Protein AF-A0A559KCS7-F1 (afdb_monomer_lite)

Secondary structure (DSSP, 8-state):
-HHHHHHHHHHHTT--HHHHHHHHTS-HHHHHHHHTTSSPPPHHHHHHHHHHH-

Organism: NCBI:txid2163881

Sequence (54 aa):
MFTMELQSAIKNKGLKQKWIAEQLGVTGAMLSMYLRGKTSMSPEKVRKLKLILK

Structure (mmCIF, N/CA/C/O backbone):
data_AF-A0A559KCS7-F1
#
_entry.id   AF-A0A559KCS7-F1
#
loop_
_atom_site.group_PDB
_atom_site.id
_atom_site.type_symbol
_atom_site.label_atom_id
_atom_site.label_alt_id
_atom_site.label_comp_id
_atom_site.label_asym_id
_atom_site.label_entity_id
_atom_site.label_seq_id
_atom_site.pdbx_PDB_ins_code
_atom_site.Cartn_x
_atom_site.Cartn_y
_atom_site.Cartn_z
_atom_site.occupancy
_atom_site.B_iso_or_equiv
_atom_site.auth_seq_id
_atom_site.auth_comp_id
_atom_site.auth_asym_id
_atom_site.auth_atom_id
_atom_site.pdbx_PDB_model_num
ATOM 1 N N . MET A 1 1 ? 14.189 1.454 -11.975 1.00 48.59 1 MET A N 1
ATOM 2 C CA . MET A 1 1 ? 13.978 2.767 -11.319 1.00 48.59 1 MET A CA 1
ATOM 3 C C . MET A 1 1 ? 12.553 3.018 -10.799 1.00 48.59 1 MET A C 1
ATOM 5 O O . MET A 1 1 ? 12.350 4.027 -10.149 1.00 48.59 1 MET A O 1
ATOM 9 N N . PHE A 1 2 ? 11.581 2.109 -10.970 1.00 57.19 2 PHE A N 1
ATOM 10 C CA . PHE A 1 2 ? 10.170 2.338 -10.581 1.00 57.19 2 PHE A CA 1
ATOM 11 C C . PHE A 1 2 ? 9.879 2.407 -9.062 1.00 57.19 2 PHE A C 1
ATOM 13 O O . PHE A 1 2 ? 8.808 2.838 -8.643 1.00 57.19 2 PHE A O 1
ATOM 20 N N . THR A 1 3 ? 10.790 1.920 -8.220 1.00 63.22 3 THR A N 1
ATOM 21 C CA . THR A 1 3 ? 10.530 1.643 -6.798 1.00 63.22 3 THR A CA 1
ATOM 22 C C . THR A 1 3 ? 10.666 2.848 -5.873 1.00 63.22 3 THR A C 1
ATOM 24 O O . THR A 1 3 ? 9.898 2.955 -4.917 1.00 63.22 3 THR A O 1
ATOM 27 N N . MET A 1 4 ? 11.593 3.767 -6.156 1.00 64.00 4 MET A N 1
ATOM 28 C CA . MET A 1 4 ? 11.769 4.985 -5.352 1.00 64.00 4 MET A CA 1
ATOM 29 C C . MET A 1 4 ? 10.589 5.953 -5.511 1.00 64.00 4 MET A C 1
ATOM 31 O O . MET A 1 4 ? 10.123 6.515 -4.524 1.00 64.00 4 MET A O 1
ATOM 35 N N . GLU A 1 5 ? 10.039 6.085 -6.720 1.00 75.50 5 GLU A N 1
ATOM 36 C CA . GLU A 1 5 ? 8.884 6.956 -6.980 1.00 75.50 5 GLU A CA 1
ATOM 37 C C . GLU A 1 5 ? 7.615 6.468 -6.269 1.00 75.50 5 GLU A C 1
ATOM 39 O O . GLU A 1 5 ? 6.883 7.268 -5.688 1.00 75.50 5 GLU A O 1
ATOM 44 N N . LEU A 1 6 ? 7.376 5.150 -6.244 1.00 75.81 6 LEU A N 1
ATOM 45 C CA . LEU A 1 6 ? 6.213 4.567 -5.569 1.00 75.81 6 LEU A CA 1
ATOM 46 C C . LEU A 1 6 ? 6.253 4.772 -4.054 1.00 75.81 6 LEU A C 1
ATOM 48 O O . LEU A 1 6 ? 5.231 5.112 -3.464 1.00 75.81 6 LEU A O 1
ATOM 52 N N . GLN A 1 7 ? 7.412 4.595 -3.414 1.00 78.75 7 GLN A N 1
ATOM 53 C CA . GLN A 1 7 ? 7.530 4.849 -1.975 1.00 78.75 7 GLN A CA 1
ATOM 54 C C . GLN A 1 7 ? 7.248 6.315 -1.637 1.00 78.75 7 GLN A C 1
ATOM 56 O O . GLN A 1 7 ? 6.497 6.590 -0.698 1.00 78.75 7 GLN A O 1
ATOM 61 N N . SER A 1 8 ? 7.793 7.244 -2.423 1.00 81.94 8 SER A N 1
ATOM 62 C CA . SER A 1 8 ? 7.552 8.676 -2.245 1.00 81.94 8 SER A CA 1
ATOM 63 C C . SER A 1 8 ? 6.084 9.038 -2.468 1.00 81.94 8 SER A C 1
ATOM 65 O O . SER A 1 8 ? 5.506 9.743 -1.649 1.00 81.94 8 SER A O 1
ATOM 67 N N . ALA A 1 9 ? 5.437 8.493 -3.502 1.00 83.62 9 ALA A N 1
ATOM 68 C CA . ALA A 1 9 ? 4.015 8.721 -3.763 1.00 83.62 9 ALA A CA 1
ATOM 69 C C . ALA A 1 9 ? 3.115 8.198 -2.628 1.00 83.62 9 ALA A C 1
ATOM 71 O O . ALA A 1 9 ? 2.193 8.889 -2.194 1.00 83.62 9 ALA A O 1
ATOM 72 N N . ILE A 1 10 ? 3.412 7.005 -2.098 1.00 84.94 10 ILE A N 1
ATOM 73 C CA . ILE A 1 10 ? 2.694 6.429 -0.951 1.00 84.94 10 ILE A CA 1
ATOM 74 C C . ILE A 1 10 ? 2.853 7.315 0.289 1.00 84.94 10 ILE A C 1
ATOM 76 O O . ILE A 1 10 ? 1.870 7.585 0.982 1.00 84.94 10 ILE A O 1
ATOM 80 N N . LYS A 1 11 ? 4.079 7.785 0.554 1.00 82.31 11 LYS A N 1
ATOM 81 C CA . LYS A 1 11 ? 4.383 8.658 1.694 1.00 82.31 11 LYS A CA 1
ATOM 82 C C . LYS A 1 11 ? 3.689 10.015 1.564 1.00 82.31 11 LYS A C 1
ATOM 84 O O . LYS A 1 11 ? 3.083 10.464 2.530 1.00 82.31 11 LYS A O 1
ATOM 89 N N . ASN A 1 12 ? 3.711 10.619 0.377 1.00 83.62 12 ASN A N 1
ATOM 90 C CA . ASN A 1 12 ? 3.098 11.923 0.113 1.00 83.62 12 ASN A CA 1
ATOM 91 C C . ASN A 1 12 ? 1.574 11.903 0.269 1.00 83.62 12 ASN A C 1
ATOM 93 O O . ASN A 1 12 ? 1.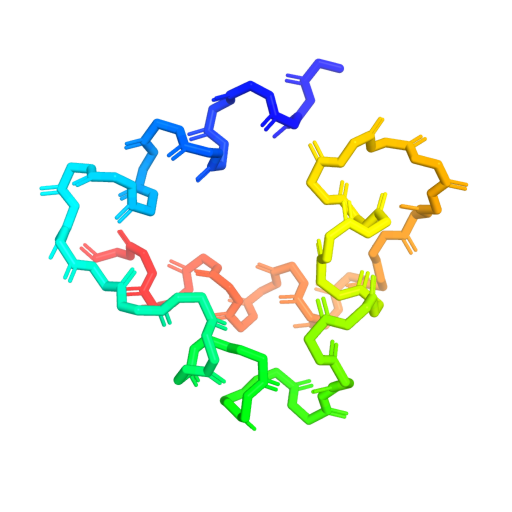003 12.881 0.736 1.00 83.62 12 ASN A O 1
ATOM 97 N N . LYS A 1 13 ? 0.909 10.789 -0.063 1.00 84.88 13 LYS A N 1
ATOM 98 C CA . LYS A 1 13 ? -0.534 10.639 0.180 1.00 84.88 13 LYS A CA 1
ATOM 99 C C . LYS A 1 13 ? -0.899 10.288 1.629 1.00 84.88 13 LYS A C 1
ATOM 101 O O . LYS A 1 13 ? -2.081 10.270 1.955 1.00 84.88 13 LYS A O 1
ATOM 106 N N . GLY A 1 14 ? 0.068 9.951 2.487 1.00 85.88 14 GLY A N 1
ATOM 107 C CA . GLY A 1 14 ? -0.205 9.503 3.859 1.00 85.88 14 GLY A CA 1
ATOM 108 C C . GLY A 1 14 ? -0.945 8.160 3.943 1.00 85.88 14 GLY A C 1
ATOM 109 O O . GLY A 1 14 ? -1.565 7.847 4.960 1.00 85.88 14 GLY A O 1
ATOM 110 N N . LEU A 1 15 ? -0.899 7.349 2.881 1.00 87.56 15 LEU A N 1
ATOM 111 C CA . LEU A 1 15 ? -1.614 6.076 2.829 1.00 87.56 15 LEU A CA 1
ATOM 112 C C . LEU A 1 15 ? -0.861 4.995 3.607 1.00 87.56 15 LEU A C 1
ATOM 114 O O . LEU A 1 15 ? 0.337 4.768 3.417 1.00 87.56 15 LEU A O 1
ATOM 118 N N . LYS A 1 16 ? -1.587 4.259 4.454 1.00 89.12 16 LYS A N 1
ATOM 119 C CA . LYS A 1 16 ? -1.027 3.107 5.169 1.00 89.12 16 LYS A CA 1
ATOM 120 C C . LYS A 1 16 ? -0.700 1.994 4.172 1.00 89.12 16 LYS A C 1
ATOM 122 O O . LYS A 1 16 ? -1.570 1.552 3.425 1.00 89.12 16 LYS A O 1
ATOM 127 N N . GLN A 1 17 ? 0.521 1.460 4.229 1.00 88.44 17 GLN A N 1
ATOM 128 C CA . GLN A 1 17 ? 0.946 0.344 3.368 1.00 88.44 17 GLN A CA 1
ATOM 129 C C . GLN A 1 17 ? 0.021 -0.876 3.483 1.00 88.44 17 GLN A C 1
ATOM 131 O O . GLN A 1 17 ? -0.254 -1.529 2.482 1.00 88.44 17 GLN A O 1
ATOM 136 N N . LYS A 1 18 ? -0.514 -1.148 4.683 1.00 89.88 18 LYS A N 1
ATOM 137 C CA . LYS A 1 18 ? -1.499 -2.217 4.903 1.00 89.88 18 LYS A CA 1
ATOM 138 C C . LYS A 1 18 ? -2.750 -2.037 4.032 1.00 89.88 18 LYS A C 1
ATOM 140 O O . LYS A 1 18 ? -3.151 -2.974 3.357 1.00 89.88 18 LYS A O 1
ATOM 145 N N . TRP A 1 19 ? -3.297 -0.824 3.987 1.00 92.38 19 TRP A N 1
ATOM 146 C CA . TRP A 1 19 ? -4.485 -0.514 3.190 1.00 92.38 19 TRP A CA 1
ATOM 147 C C . TRP A 1 19 ? -4.211 -0.658 1.687 1.00 92.38 19 TRP A C 1
ATOM 149 O O . TRP A 1 19 ? -5.005 -1.235 0.954 1.00 92.38 19 TRP A O 1
ATOM 159 N N . ILE A 1 20 ? -3.038 -0.219 1.220 1.00 91.19 20 ILE A N 1
ATOM 160 C CA . ILE A 1 20 ? -2.636 -0.397 -0.185 1.00 91.19 20 ILE A CA 1
ATOM 161 C C . ILE A 1 20 ? -2.511 -1.883 -0.537 1.00 91.19 20 ILE A C 1
ATOM 163 O O . ILE A 1 20 ? -2.926 -2.299 -1.617 1.00 91.19 20 ILE A O 1
ATOM 167 N N . ALA A 1 21 ? -1.947 -2.691 0.362 1.00 93.06 21 ALA A N 1
ATOM 168 C CA . ALA A 1 21 ? -1.817 -4.128 0.156 1.00 93.06 21 ALA A CA 1
ATOM 169 C C . ALA A 1 21 ? -3.196 -4.802 0.026 1.00 93.06 21 ALA A C 1
ATOM 171 O O . ALA A 1 21 ? -3.400 -5.586 -0.901 1.00 93.06 21 ALA A O 1
ATOM 172 N N . GLU A 1 22 ? -4.156 -4.414 0.873 1.00 93.50 22 GLU A N 1
ATOM 173 C CA . GLU A 1 22 ? -5.553 -4.862 0.800 1.00 93.50 22 GLU A CA 1
ATOM 174 C C . GLU A 1 22 ? -6.198 -4.491 -0.547 1.00 93.50 22 GLU A C 1
ATOM 176 O O . GLU A 1 22 ? -6.754 -5.358 -1.218 1.00 93.50 22 GLU A O 1
ATOM 181 N N . GLN A 1 23 ? -6.039 -3.246 -1.015 1.00 91.81 23 GLN A N 1
ATOM 182 C CA . GLN A 1 23 ? -6.569 -2.808 -2.319 1.00 91.81 23 GLN A CA 1
ATOM 183 C C . GLN A 1 23 ? -5.940 -3.545 -3.514 1.00 91.81 23 GLN A C 1
ATOM 185 O O . GLN A 1 23 ? -6.574 -3.757 -4.551 1.00 91.81 23 GLN A O 1
ATOM 190 N N . LEU A 1 24 ? -4.678 -3.949 -3.381 1.00 90.69 24 LEU A N 1
ATOM 191 C CA . LEU A 1 24 ? -3.961 -4.719 -4.395 1.00 90.69 24 LEU A CA 1
ATOM 192 C C . LEU A 1 24 ? -4.227 -6.230 -4.314 1.00 90.69 24 LEU A C 1
ATOM 194 O O . LEU A 1 24 ? -3.775 -6.956 -5.204 1.00 90.69 24 LEU A O 1
ATOM 198 N N . GLY A 1 25 ? -4.943 -6.701 -3.287 1.00 92.75 25 GLY A N 1
ATOM 199 C CA . GLY A 1 25 ? -5.182 -8.124 -3.043 1.00 92.75 25 GLY A CA 1
ATOM 200 C C . GLY A 1 25 ? -3.893 -8.895 -2.749 1.00 92.75 25 GLY A C 1
ATOM 201 O O . GLY A 1 25 ? -3.729 -10.025 -3.200 1.00 92.75 25 GLY A O 1
ATOM 202 N N . VAL A 1 26 ? -2.933 -8.265 -2.068 1.00 93.19 26 VAL A N 1
ATOM 203 C CA . VAL A 1 26 ? -1.641 -8.871 -1.717 1.00 93.19 26 VAL A CA 1
ATOM 204 C C . VAL A 1 26 ? -1.359 -8.730 -0.228 1.00 93.19 26 VAL A C 1
ATOM 206 O O . VAL A 1 26 ? -1.935 -7.893 0.461 1.00 93.19 26 VAL A O 1
ATOM 209 N N . THR A 1 27 ? -0.426 -9.526 0.285 1.00 93.94 27 THR A N 1
ATOM 210 C CA . THR A 1 27 ? 0.027 -9.372 1.670 1.00 93.94 27 THR A CA 1
ATOM 211 C C . THR A 1 27 ? 0.910 -8.130 1.823 1.00 93.94 27 THR A C 1
ATOM 213 O O . THR A 1 27 ? 1.572 -7.686 0.879 1.00 93.94 27 THR A O 1
ATOM 216 N N . GLY A 1 28 ? 0.987 -7.585 3.041 1.00 90.25 28 GLY A N 1
ATOM 217 C CA . GLY A 1 28 ? 1.897 -6.471 3.343 1.00 90.25 28 GLY A CA 1
ATOM 218 C C . GLY A 1 28 ? 3.369 -6.810 3.064 1.00 90.25 28 GLY A C 1
ATOM 219 O O . GLY A 1 28 ? 4.121 -5.964 2.581 1.00 90.25 28 GLY A O 1
ATOM 220 N N . ALA A 1 29 ? 3.766 -8.070 3.280 1.00 91.69 29 ALA A N 1
ATOM 221 C CA . ALA A 1 29 ? 5.100 -8.557 2.937 1.00 91.69 29 ALA A CA 1
ATOM 222 C C . ALA A 1 29 ? 5.357 -8.497 1.422 1.00 91.69 29 ALA A C 1
ATOM 224 O O . ALA A 1 29 ? 6.394 -7.985 1.000 1.00 91.69 29 ALA A O 1
ATOM 225 N N . MET A 1 30 ? 4.388 -8.930 0.607 1.00 91.44 30 MET A N 1
ATOM 226 C CA . MET A 1 30 ? 4.469 -8.870 -0.856 1.00 91.44 30 MET A CA 1
ATOM 227 C C . MET A 1 30 ? 4.599 -7.423 -1.348 1.00 91.44 30 MET A C 1
ATOM 229 O O . MET A 1 30 ? 5.452 -7.123 -2.181 1.00 91.44 30 MET A O 1
ATOM 233 N N . LEU A 1 31 ? 3.809 -6.500 -0.784 1.00 90.56 31 LEU A N 1
ATOM 234 C CA . LEU A 1 31 ? 3.930 -5.075 -1.090 1.00 90.56 31 LEU A CA 1
ATOM 235 C C . LEU A 1 31 ? 5.325 -4.542 -0.741 1.00 90.56 31 LEU A C 1
ATOM 237 O O . LEU A 1 31 ? 5.924 -3.820 -1.535 1.00 90.56 31 LEU A O 1
ATOM 241 N N . SER A 1 32 ? 5.879 -4.940 0.406 1.00 88.75 32 SER A N 1
ATOM 242 C CA . SER A 1 32 ? 7.243 -4.571 0.787 1.00 88.75 32 SER A CA 1
ATOM 243 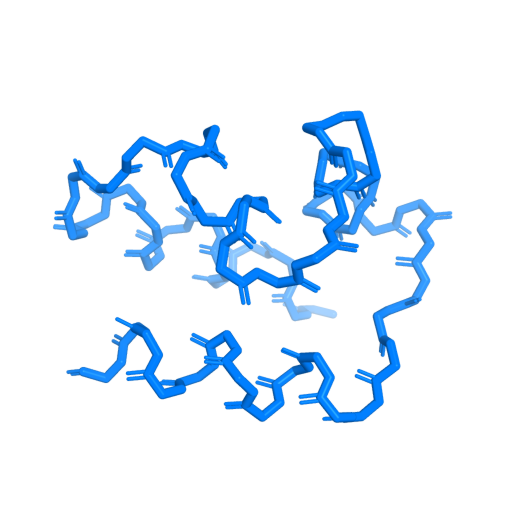C C . SER A 1 32 ? 8.284 -5.112 -0.199 1.00 88.75 32 SER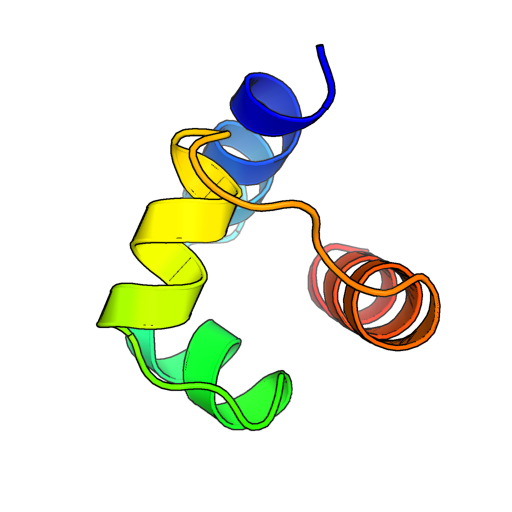 A C 1
ATOM 245 O O . SER A 1 32 ? 9.213 -4.390 -0.557 1.00 88.75 32 SER A O 1
ATOM 247 N N . MET A 1 33 ? 8.123 -6.345 -0.690 1.00 90.31 33 MET A N 1
ATOM 248 C CA . MET A 1 33 ? 9.006 -6.914 -1.714 1.00 90.31 33 MET A CA 1
ATOM 249 C C . MET A 1 33 ? 8.934 -6.139 -3.030 1.00 90.31 33 MET A C 1
ATOM 251 O O . MET A 1 33 ? 9.983 -5.850 -3.613 1.00 90.31 33 MET A O 1
ATOM 255 N N . TYR A 1 34 ? 7.731 -5.744 -3.463 1.00 89.31 34 TYR A N 1
ATOM 256 C CA . TYR A 1 34 ? 7.563 -4.897 -4.643 1.00 89.31 34 TYR A CA 1
ATOM 257 C C . TYR A 1 34 ? 8.262 -3.548 -4.464 1.00 89.31 34 TYR A C 1
ATOM 259 O O . TYR A 1 34 ? 9.035 -3.142 -5.324 1.00 89.31 34 TYR A O 1
ATOM 267 N N . LEU A 1 35 ? 8.051 -2.875 -3.327 1.00 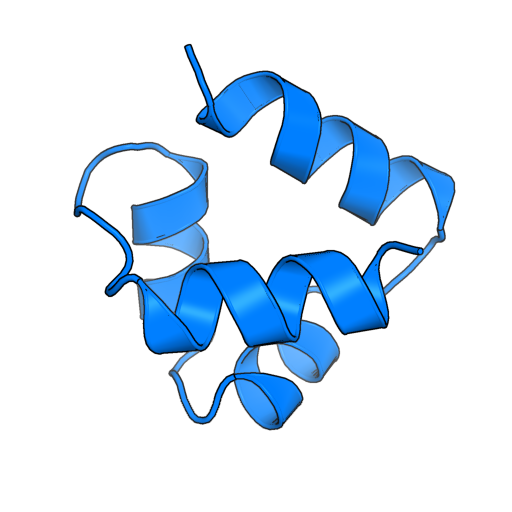84.56 35 LEU A N 1
ATOM 268 C CA . LEU A 1 35 ? 8.635 -1.561 -3.034 1.00 84.56 35 LEU A CA 1
ATOM 269 C C . LEU A 1 35 ? 10.162 -1.595 -2.884 1.00 84.56 35 LEU A C 1
ATOM 271 O O . LEU A 1 35 ? 10.815 -0.581 -3.119 1.00 84.56 35 LEU A O 1
ATOM 275 N N . ARG A 1 36 ? 10.738 -2.741 -2.503 1.00 86.06 36 ARG A N 1
ATOM 276 C CA . ARG A 1 36 ? 12.193 -2.965 -2.443 1.00 86.06 36 ARG A CA 1
ATOM 277 C C . ARG A 1 36 ? 12.783 -3.448 -3.772 1.00 86.06 36 ARG A C 1
ATOM 279 O O . ARG A 1 36 ? 13.994 -3.613 -3.862 1.00 86.06 36 ARG A O 1
ATOM 286 N N . GLY A 1 37 ? 11.953 -3.713 -4.782 1.00 84.25 37 GLY A N 1
ATOM 287 C CA . GLY A 1 37 ? 12.392 -4.208 -6.090 1.00 84.25 37 GLY A CA 1
ATOM 288 C C . GLY A 1 37 ? 12.888 -5.655 -6.065 1.00 84.25 37 GLY A C 1
ATOM 289 O O . GLY A 1 37 ? 13.575 -6.080 -6.984 1.00 84.25 37 GLY A O 1
ATOM 290 N N . LYS A 1 38 ? 12.552 -6.415 -5.015 1.00 85.31 38 LYS A N 1
ATOM 291 C CA . LYS A 1 38 ? 12.905 -7.840 -4.880 1.00 85.31 38 LYS A CA 1
ATOM 292 C C . LYS A 1 38 ? 11.998 -8.747 -5.712 1.00 85.31 38 LYS A C 1
ATOM 294 O O . LYS A 1 38 ? 12.297 -9.919 -5.898 1.00 85.31 38 LYS A O 1
ATOM 299 N N . THR A 1 39 ? 10.871 -8.222 -6.179 1.00 85.06 39 THR A N 1
ATOM 300 C CA . THR A 1 39 ? 9.913 -8.927 -7.027 1.00 85.06 39 THR A CA 1
ATOM 301 C C . THR A 1 39 ? 9.222 -7.925 -7.943 1.00 85.06 39 THR A C 1
ATOM 303 O O . THR A 1 39 ? 8.926 -6.798 -7.540 1.00 85.06 39 THR A O 1
ATOM 306 N N . SER A 1 40 ? 8.943 -8.356 -9.170 1.00 84.94 40 SER A N 1
ATOM 307 C CA . SER A 1 40 ? 8.206 -7.579 -10.162 1.00 84.94 40 SER A CA 1
ATOM 308 C C . SER A 1 40 ? 6.708 -7.5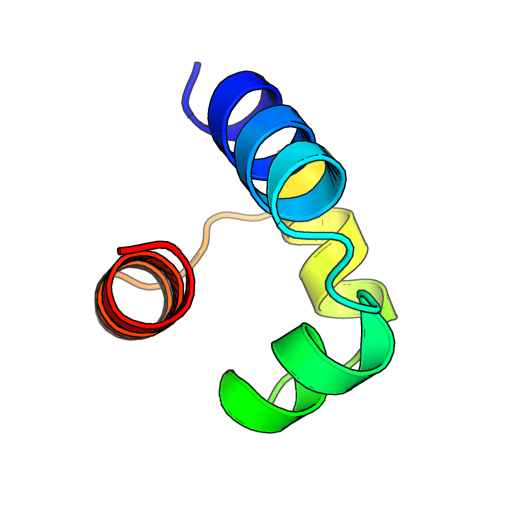99 -9.875 1.00 84.94 40 SER A C 1
ATOM 310 O O . SER A 1 40 ? 6.118 -8.641 -9.596 1.00 84.94 40 SER A O 1
ATOM 312 N N . MET A 1 41 ? 6.073 -6.436 -9.975 1.00 88.00 41 MET A N 1
ATOM 313 C CA . MET A 1 41 ? 4.628 -6.313 -9.830 1.00 88.00 41 MET A CA 1
ATOM 314 C C . MET A 1 41 ? 3.957 -6.587 -11.183 1.00 88.00 41 MET A C 1
ATOM 316 O O . MET A 1 41 ? 4.362 -6.027 -12.200 1.00 88.00 41 MET A O 1
ATOM 320 N N . SER A 1 42 ? 2.925 -7.434 -11.210 1.00 89.25 42 SER A N 1
ATOM 321 C CA . SER A 1 42 ? 2.169 -7.718 -12.441 1.00 89.25 42 SER A CA 1
ATOM 322 C C . SER A 1 42 ? 1.554 -6.435 -13.031 1.00 89.25 42 SER A C 1
ATOM 324 O O . SER A 1 42 ? 1.091 -5.601 -12.241 1.00 89.25 42 SER A O 1
ATOM 326 N N . PRO A 1 43 ? 1.430 -6.299 -14.366 1.00 87.50 43 PRO A N 1
ATOM 327 C CA . PRO A 1 43 ? 0.904 -5.089 -15.011 1.00 87.50 43 PRO A CA 1
ATOM 328 C C . PRO A 1 43 ? -0.455 -4.619 -14.469 1.00 87.50 43 PRO A C 1
ATOM 330 O O . PRO A 1 43 ? -0.688 -3.424 -14.293 1.00 87.50 43 PRO A O 1
ATOM 333 N N . GLU A 1 44 ? -1.339 -5.558 -14.135 1.00 89.81 44 GLU A N 1
ATOM 334 C CA . GLU A 1 44 ? -2.661 -5.274 -13.572 1.00 89.81 44 GLU A CA 1
ATOM 335 C C . GLU A 1 44 ? -2.588 -4.585 -12.198 1.00 89.81 44 GLU A C 1
ATOM 337 O O . GLU A 1 44 ? -3.249 -3.575 -11.950 1.00 89.81 44 GLU A O 1
ATOM 342 N N . LYS A 1 45 ? -1.707 -5.076 -11.319 1.00 89.19 45 LYS A N 1
ATOM 343 C CA . LYS A 1 45 ? -1.453 -4.484 -9.996 1.00 89.19 45 LYS A CA 1
ATOM 344 C C . LYS A 1 45 ? -0.782 -3.117 -10.110 1.00 89.19 45 LYS A C 1
ATOM 346 O O . LYS A 1 45 ? -1.132 -2.217 -9.356 1.00 89.19 45 LYS A O 1
ATOM 351 N N . VAL A 1 46 ? 0.109 -2.928 -11.086 1.00 88.25 46 VAL A N 1
ATOM 352 C CA . VAL A 1 46 ? 0.691 -1.606 -11.379 1.00 88.25 46 VAL A CA 1
ATOM 353 C C . VAL A 1 46 ? -0.401 -0.617 -11.784 1.00 88.25 46 VAL A C 1
ATOM 355 O O . VAL A 1 46 ? -0.414 0.512 -11.296 1.00 88.25 46 VAL A O 1
ATOM 358 N N . ARG A 1 47 ? -1.352 -1.034 -12.632 1.00 89.44 47 ARG A N 1
ATOM 359 C CA . ARG A 1 47 ? -2.520 -0.218 -12.997 1.00 89.44 47 ARG A CA 1
ATOM 360 C C . ARG A 1 47 ? -3.360 0.156 -11.776 1.00 89.44 47 ARG A C 1
ATOM 362 O O . ARG A 1 47 ? -3.635 1.338 -11.590 1.00 89.44 47 ARG A O 1
ATOM 369 N N . LYS A 1 48 ? -3.710 -0.812 -10.921 1.00 90.38 48 LYS A N 1
ATOM 370 C CA . LYS A 1 48 ? -4.449 -0.547 -9.671 1.00 90.38 48 LYS A CA 1
ATOM 371 C C . LYS A 1 48 ? -3.699 0.416 -8.753 1.00 90.38 48 LYS A C 1
ATOM 373 O O . LYS A 1 48 ? -4.285 1.377 -8.270 1.00 90.38 48 LYS A O 1
ATOM 378 N N . LEU A 1 49 ? -2.398 0.207 -8.558 1.00 87.56 49 LEU A N 1
ATOM 379 C CA . LEU A 1 49 ? -1.579 1.071 -7.711 1.00 87.56 49 LEU A CA 1
ATOM 380 C C . LEU A 1 49 ? -1.533 2.506 -8.244 1.00 87.56 49 LEU A C 1
ATOM 382 O O . LEU A 1 49 ? -1.680 3.447 -7.473 1.00 87.56 49 LEU A O 1
ATOM 386 N N . LYS A 1 50 ? -1.405 2.685 -9.564 1.00 87.44 50 LYS A N 1
ATOM 387 C CA . LYS A 1 50 ? -1.476 4.009 -10.196 1.00 87.44 50 LYS A CA 1
ATOM 388 C C . LYS A 1 50 ? -2.833 4.683 -9.994 1.00 87.44 50 LYS A C 1
ATOM 390 O O . LYS A 1 50 ? -2.853 5.883 -9.773 1.00 87.44 50 LYS A O 1
ATOM 395 N N . LEU A 1 51 ? -3.942 3.942 -10.037 1.00 89.19 51 LEU A N 1
ATOM 396 C CA . LEU A 1 51 ? -5.276 4.496 -9.758 1.00 89.19 51 LEU A CA 1
ATOM 397 C C . LEU A 1 51 ? -5.416 4.963 -8.306 1.00 89.19 51 LEU A C 1
ATOM 399 O O . LEU A 1 51 ? -5.996 6.012 -8.063 1.00 89.19 51 LEU A O 1
ATOM 403 N N . ILE A 1 52 ? -4.847 4.220 -7.356 1.00 87.00 52 ILE A N 1
ATOM 404 C CA . ILE A 1 52 ? -4.850 4.582 -5.930 1.00 87.00 52 ILE A CA 1
ATOM 405 C C . ILE A 1 52 ? -3.986 5.825 -5.670 1.00 87.00 52 ILE A C 1
ATOM 407 O O . ILE A 1 52 ? -4.314 6.669 -4.834 1.00 87.00 52 ILE A O 1
ATOM 411 N N . LEU A 1 53 ? -2.855 5.931 -6.370 1.00 83.12 53 LEU A N 1
ATOM 412 C CA . LEU A 1 53 ? -1.883 7.010 -6.200 1.00 83.12 53 LEU A CA 1
ATOM 413 C C . LEU A 1 53 ? -2.175 8.259 -7.047 1.00 83.12 53 LEU A C 1
ATOM 415 O O . LEU A 1 53 ? -1.525 9.271 -6.808 1.00 83.12 53 LEU A O 1
ATOM 419 N N . LYS A 1 54 ? -3.134 8.208 -7.978 1.00 74.75 54 LYS A N 1
ATOM 420 C CA . LYS A 1 54 ? -3.629 9.368 -8.738 1.00 74.75 54 LYS A CA 1
ATOM 421 C C . LYS A 1 54 ? -4.423 10.304 -7.839 1.00 74.75 54 LYS A C 1
ATOM 423 O O . LYS A 1 54 ? -4.165 11.517 -7.881 1.00 74.75 54 LYS A O 1
#

Foldseek 3Di:
DPQVVLVVLCVVVVHDLCVLCVQLVHHSVVSVCCNVVVDP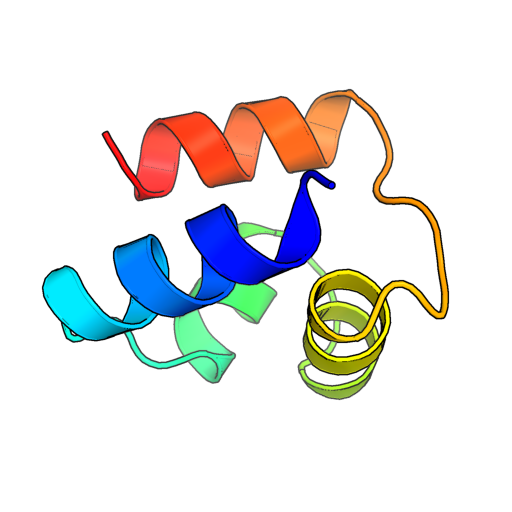DDPVSVVSSVVVSD

pLDDT: mean 85.21, std 8.93, range [48.59, 93.94]

Radius of gyration: 9.87 Å; chains: 1; bounding box: 20×21×20 Å

InterPro domains:
  IPR001387 Cro/C1-type, helix-turn-helix domain [PF01381] (7-49)
  IPR001387 Cro/C1-type, helix-turn-helix domain [PS50943] (6-49)
  IPR001387 Cro/C1-type, helix-turn-helix domain [cd00093] (6-49)
  IPR010982 Lambda repressor-like, DNA-binding domain superfamily [G3DSA:1.10.260.40] (3-54)
  IPR010982 Lambda repressor-like, DNA-binding domain superfamily [SSF47413] (3-52)